Protein AF-A0A925AXL6-F1 (afdb_monomer_lite)

pLDDT: mean 81.15, std 20.55, range [37.34, 98.44]

Structure (mmCIF, N/CA/C/O backbone):
data_AF-A0A925AXL6-F1
#
_entry.id   AF-A0A925AXL6-F1
#
loop_
_atom_site.group_PDB
_atom_site.id
_atom_site.type_symbol
_atom_site.label_atom_id
_atom_site.label_alt_id
_atom_site.label_comp_id
_atom_site.label_asym_id
_atom_site.label_entity_id
_atom_site.label_seq_id
_atom_site.pdbx_PDB_ins_code
_atom_site.Cartn_x
_atom_site.Cartn_y
_atom_site.Cartn_z
_atom_site.occupancy
_atom_site.B_iso_or_equiv
_atom_site.auth_seq_id
_atom_site.auth_comp_id
_atom_site.auth_asym_id
_atom_site.auth_atom_id
_atom_site.pdbx_PDB_model_num
ATOM 1 N N . MET A 1 1 ? 60.555 18.238 -12.787 1.00 38.94 1 MET A N 1
ATOM 2 C CA . MET A 1 1 ? 59.133 18.626 -12.674 1.00 38.94 1 MET A CA 1
ATOM 3 C C . MET A 1 1 ? 58.372 17.942 -13.801 1.00 38.94 1 MET A C 1
ATOM 5 O O . MET A 1 1 ? 58.843 18.054 -14.927 1.00 38.94 1 MET A O 1
ATOM 9 N N . PRO A 1 2 ? 57.304 17.174 -13.521 1.00 43.84 2 PRO A N 1
ATOM 10 C CA . PRO A 1 2 ? 56.557 16.438 -14.537 1.00 43.84 2 PRO A CA 1
ATOM 11 C C . PRO A 1 2 ? 55.432 17.308 -15.117 1.00 43.84 2 PRO A C 1
ATOM 13 O O . PRO A 1 2 ? 54.881 18.148 -14.410 1.00 43.84 2 PRO A O 1
ATOM 16 N N . VAL A 1 3 ? 55.060 17.084 -16.376 1.00 49.00 3 VAL A N 1
ATOM 17 C CA . VAL A 1 3 ? 53.741 17.479 -16.888 1.00 49.00 3 VAL A CA 1
ATOM 18 C C . VAL A 1 3 ? 53.027 16.220 -17.355 1.00 49.00 3 VAL A C 1
ATOM 20 O O . VAL A 1 3 ? 53.601 15.378 -18.041 1.00 49.00 3 VAL A O 1
ATOM 23 N N . HIS A 1 4 ? 51.813 16.054 -16.844 1.00 40.81 4 HIS A N 1
ATOM 24 C CA . HIS A 1 4 ? 50.989 14.864 -16.959 1.00 40.81 4 HIS A CA 1
ATOM 25 C C . HIS A 1 4 ? 50.471 14.678 -18.384 1.00 40.81 4 HIS A C 1
ATOM 27 O O . HIS A 1 4 ? 49.734 15.523 -18.890 1.00 40.81 4 HIS A O 1
ATOM 33 N N . THR A 1 5 ? 50.800 13.546 -19.002 1.00 46.62 5 THR A N 1
ATOM 34 C CA . THR A 1 5 ? 50.079 13.061 -20.178 1.00 46.62 5 THR A CA 1
ATOM 35 C C . THR A 1 5 ? 48.872 12.281 -19.673 1.00 46.62 5 THR A C 1
ATOM 37 O O . THR A 1 5 ? 49.021 11.198 -19.110 1.00 46.62 5 THR A O 1
ATOM 40 N N . GLY A 1 6 ? 47.690 12.881 -19.802 1.00 38.59 6 GLY A N 1
ATOM 41 C CA . GLY A 1 6 ? 46.420 12.227 -19.520 1.00 38.59 6 GLY A CA 1
ATOM 42 C C . GLY A 1 6 ? 46.219 11.045 -20.460 1.00 38.59 6 GLY A C 1
ATOM 43 O O . GLY A 1 6 ? 46.232 11.190 -21.681 1.00 38.59 6 GLY A O 1
ATOM 44 N N . GLU A 1 7 ? 46.057 9.872 -19.869 1.00 40.75 7 GLU A N 1
ATOM 45 C CA . GLU A 1 7 ? 45.629 8.653 -20.533 1.00 40.75 7 GLU A CA 1
ATOM 46 C C . GLU A 1 7 ? 44.109 8.736 -20.744 1.00 40.75 7 GLU A C 1
ATOM 48 O O . GLU A 1 7 ? 43.320 8.255 -19.937 1.00 40.75 7 GLU A O 1
ATOM 53 N N . GLU A 1 8 ? 43.672 9.394 -21.820 1.00 38.03 8 GLU A N 1
ATOM 54 C CA . GLU A 1 8 ? 42.292 9.259 -22.298 1.00 38.03 8 GLU A CA 1
ATOM 55 C C . GLU A 1 8 ? 42.183 7.997 -23.162 1.00 38.03 8 GLU A C 1
ATOM 57 O O . GLU A 1 8 ? 42.172 8.029 -24.394 1.00 38.03 8 GLU A O 1
ATOM 62 N N . ALA A 1 9 ? 42.095 6.844 -22.497 1.00 42.47 9 ALA A N 1
ATOM 63 C CA . ALA A 1 9 ? 41.682 5.588 -23.114 1.00 42.47 9 ALA A CA 1
ATOM 64 C C . ALA A 1 9 ? 40.165 5.621 -23.385 1.00 42.47 9 ALA A C 1
ATOM 66 O O . ALA A 1 9 ? 39.362 4.991 -22.699 1.00 42.47 9 ALA A O 1
ATOM 67 N N . GLY A 1 10 ? 39.772 6.402 -24.391 1.00 48.06 10 GLY A N 1
ATOM 68 C CA . GLY A 1 10 ? 38.389 6.605 -24.814 1.00 48.06 10 GLY A CA 1
ATOM 69 C C . GLY A 1 10 ? 38.180 6.387 -26.310 1.00 48.06 10 GLY A C 1
ATOM 70 O O . GLY A 1 10 ? 37.386 7.095 -26.912 1.00 48.06 10 GLY A O 1
ATOM 71 N N . SER A 1 11 ? 38.876 5.440 -26.943 1.00 37.34 11 SER A N 1
ATOM 72 C CA . SER A 1 11 ? 38.623 5.107 -28.351 1.00 37.34 11 SER A CA 1
ATOM 73 C C . SER A 1 11 ? 38.044 3.703 -28.457 1.00 37.34 11 SER A C 1
ATOM 75 O O . SER A 1 11 ? 38.772 2.713 -28.448 1.00 37.34 11 SER A O 1
ATOM 77 N N . LYS A 1 12 ? 36.711 3.595 -28.534 1.00 50.88 12 LYS A N 1
ATOM 78 C CA . LYS A 1 12 ? 36.088 2.376 -29.064 1.00 50.88 12 LYS A CA 1
ATOM 79 C C . LYS A 1 12 ? 36.356 2.361 -30.573 1.00 50.88 12 LYS A C 1
ATOM 81 O O . LYS A 1 12 ? 35.833 3.242 -31.258 1.00 50.88 12 LYS A O 1
ATOM 86 N N . PRO A 1 13 ? 37.118 1.402 -31.125 1.00 45.59 13 PRO A N 1
ATOM 87 C CA . PRO A 1 13 ? 37.329 1.354 -32.562 1.00 45.59 13 PRO A CA 1
ATOM 88 C C . PRO A 1 13 ? 36.032 0.891 -33.237 1.00 45.59 13 PRO A C 1
ATOM 90 O O . PRO A 1 13 ? 35.646 -0.275 -33.152 1.00 45.59 13 PRO A O 1
ATOM 93 N N . GLY A 1 14 ? 35.330 1.809 -33.899 1.00 51.41 14 GLY A N 1
ATOM 94 C CA . GLY A 1 14 ? 34.289 1.446 -34.852 1.00 51.41 14 GLY A CA 1
ATOM 95 C C . GLY A 1 14 ? 34.948 0.846 -36.094 1.00 51.41 14 GLY A C 1
ATOM 96 O O . GLY A 1 14 ? 35.831 1.459 -36.690 1.00 51.41 14 GLY A O 1
ATOM 97 N N . ARG A 1 15 ? 34.552 -0.371 -36.477 1.00 49.91 15 ARG A N 1
ATOM 98 C CA . ARG A 1 15 ? 35.066 -1.026 -37.683 1.00 49.91 15 ARG A CA 1
ATOM 99 C C . ARG A 1 15 ? 34.625 -0.220 -38.908 1.00 49.91 15 ARG A C 1
ATOM 101 O O . ARG A 1 15 ? 33.433 -0.129 -39.200 1.00 49.91 15 ARG A O 1
ATOM 108 N N . ILE A 1 16 ? 35.585 0.379 -39.603 1.00 52.84 16 ILE A N 1
ATOM 109 C CA . ILE A 1 16 ? 35.362 1.042 -40.890 1.00 52.84 16 ILE A CA 1
ATOM 110 C C . ILE A 1 16 ? 35.127 -0.063 -41.924 1.00 52.84 16 ILE A C 1
ATOM 112 O O . ILE A 1 16 ? 35.960 -0.953 -42.071 1.00 52.84 16 ILE A O 1
ATOM 116 N N . VAL A 1 17 ? 33.976 -0.042 -42.597 1.00 57.28 17 VAL A N 1
ATOM 117 C CA . VAL A 1 17 ? 33.572 -1.099 -43.552 1.00 57.28 17 VAL A CA 1
ATOM 118 C C . VAL A 1 17 ? 33.764 -0.671 -45.004 1.00 57.28 17 VAL A C 1
ATOM 120 O O . VAL A 1 17 ? 33.631 -1.494 -45.902 1.00 57.28 17 VAL A O 1
ATOM 123 N N . ASP A 1 18 ? 34.056 0.610 -45.243 1.00 46.34 18 ASP A N 1
ATOM 124 C CA . ASP A 1 18 ? 34.257 1.169 -46.578 1.00 46.34 18 ASP A CA 1
ATOM 125 C C . ASP A 1 18 ? 35.129 2.434 -46.483 1.00 46.34 18 ASP A C 1
ATOM 127 O O . ASP A 1 18 ? 34.759 3.397 -45.800 1.00 46.34 18 ASP A O 1
ATOM 131 N N . VAL A 1 19 ? 36.286 2.417 -47.151 1.00 52.62 19 VAL A N 1
ATOM 132 C CA . VAL A 1 19 ? 37.189 3.567 -47.325 1.00 52.62 19 VAL A CA 1
ATOM 133 C C . VAL A 1 19 ? 37.162 3.917 -48.808 1.00 52.62 19 VAL A C 1
ATOM 135 O O . VAL A 1 19 ? 37.646 3.145 -49.632 1.00 52.62 19 VAL A O 1
ATOM 138 N N . ARG A 1 20 ? 36.581 5.068 -49.164 1.00 50.66 20 ARG A N 1
ATOM 139 C CA . ARG A 1 20 ? 36.449 5.522 -50.563 1.00 50.66 20 ARG A CA 1
ATOM 140 C C . ARG A 1 20 ? 37.463 6.605 -50.942 1.00 50.66 20 ARG A C 1
ATOM 142 O O . ARG A 1 20 ? 37.144 7.481 -51.737 1.00 50.66 20 ARG A O 1
ATOM 149 N N . VAL A 1 21 ? 38.675 6.575 -50.388 1.00 51.50 21 VAL A N 1
ATOM 150 C CA . VAL A 1 21 ? 39.673 7.626 -50.651 1.00 51.50 21 VAL A CA 1
ATOM 151 C C . VAL A 1 21 ? 41.019 7.014 -51.037 1.00 51.50 21 VAL A C 1
ATOM 153 O O . VAL A 1 21 ? 41.553 6.181 -50.309 1.00 51.50 21 VAL A O 1
ATOM 156 N N . GLN A 1 22 ? 41.546 7.416 -52.198 1.00 49.03 22 GLN A N 1
ATOM 157 C CA . GLN A 1 22 ? 42.968 7.296 -52.538 1.00 49.03 22 GLN A CA 1
ATOM 158 C C . GLN A 1 22 ? 43.686 8.566 -52.070 1.00 49.03 22 GLN A C 1
ATOM 160 O O . GLN A 1 22 ? 43.091 9.648 -52.086 1.00 49.03 22 GLN A O 1
ATOM 165 N N . ASP A 1 23 ? 44.950 8.436 -51.666 1.00 38.31 23 ASP A N 1
ATOM 166 C CA . ASP A 1 23 ? 45.776 9.573 -51.253 1.00 38.31 23 ASP A CA 1
ATOM 167 C C . ASP A 1 23 ? 45.761 10.676 -52.332 1.00 38.31 23 ASP A C 1
ATOM 169 O O . ASP A 1 23 ? 45.928 10.397 -53.519 1.00 38.31 23 ASP A O 1
ATOM 173 N N . HIS A 1 24 ? 45.541 11.927 -51.907 1.00 44.25 24 HIS A N 1
ATOM 174 C CA . HIS A 1 24 ? 45.442 13.145 -52.737 1.00 44.25 24 HIS A CA 1
ATOM 175 C C . HIS A 1 24 ? 44.171 13.356 -53.594 1.00 44.25 24 HIS A C 1
ATOM 177 O O . HIS A 1 24 ? 44.168 14.232 -54.462 1.00 44.25 24 HIS A O 1
ATOM 183 N N . ALA A 1 25 ? 43.067 12.642 -53.351 1.00 55.03 25 ALA A N 1
ATOM 184 C CA . ALA A 1 25 ? 41.803 12.913 -54.048 1.00 55.03 25 ALA A CA 1
ATOM 185 C C . ALA A 1 25 ? 41.126 14.220 -53.569 1.00 55.03 25 ALA A C 1
ATOM 187 O O . ALA A 1 25 ? 40.901 14.417 -52.375 1.00 55.03 25 ALA A O 1
ATOM 188 N N . ALA A 1 26 ? 40.766 15.110 -54.503 1.00 51.03 26 ALA A N 1
ATOM 189 C CA . ALA A 1 26 ? 39.949 16.291 -54.215 1.00 51.03 26 ALA A CA 1
ATOM 190 C C . ALA A 1 26 ? 38.504 15.862 -53.910 1.00 51.03 26 ALA A C 1
ATOM 192 O O . ALA A 1 26 ? 37.865 15.226 -54.746 1.00 51.03 26 ALA A O 1
ATOM 193 N N . VAL A 1 27 ? 38.000 16.203 -52.721 1.00 61.09 27 VAL A N 1
ATOM 194 C CA . VAL A 1 27 ? 36.652 15.835 -52.256 1.00 61.09 27 VAL A CA 1
ATOM 195 C C . VAL A 1 27 ? 35.737 17.057 -52.253 1.00 61.09 27 VAL A C 1
ATOM 197 O O . VAL A 1 27 ? 36.145 18.143 -51.833 1.00 61.09 27 VAL A O 1
ATOM 200 N N . ALA A 1 28 ? 34.508 16.898 -52.740 1.00 60.88 28 ALA A N 1
ATOM 201 C CA . ALA A 1 28 ? 33.496 17.947 -52.732 1.00 60.88 28 ALA A CA 1
ATOM 202 C C . ALA A 1 28 ? 32.702 17.943 -51.412 1.00 60.88 28 ALA A C 1
ATOM 204 O O . ALA A 1 28 ? 32.630 16.941 -50.696 1.00 60.88 28 ALA A O 1
ATOM 205 N N . VAL A 1 29 ? 32.074 19.075 -51.075 1.00 51.06 29 VAL A N 1
ATOM 206 C CA . VAL A 1 29 ? 31.183 19.168 -49.906 1.00 51.06 29 VAL A CA 1
ATOM 207 C C . VAL A 1 29 ? 30.008 18.204 -50.100 1.00 51.06 29 VAL A C 1
ATOM 209 O O . VAL A 1 29 ? 29.211 18.381 -51.017 1.00 51.06 29 VAL A O 1
ATOM 212 N N . GLY A 1 30 ? 29.901 17.198 -49.226 1.00 65.06 30 GLY A N 1
ATOM 213 C CA . GLY A 1 30 ? 28.871 16.153 -49.286 1.00 65.06 30 GLY A CA 1
ATOM 214 C C . GLY A 1 30 ? 29.390 14.757 -49.647 1.00 65.06 30 GLY A C 1
ATOM 215 O O . GLY A 1 30 ? 28.638 13.791 -49.508 1.00 65.06 30 GLY A O 1
ATOM 216 N N . ASP A 1 31 ? 30.659 14.620 -50.044 1.00 57.19 31 ASP A N 1
ATOM 217 C CA . ASP A 1 31 ? 31.239 13.310 -50.339 1.00 57.19 31 ASP A CA 1
ATOM 218 C C . ASP A 1 31 ? 31.425 12.477 -49.065 1.00 57.19 31 ASP A C 1
ATOM 220 O O . ASP A 1 31 ? 32.029 12.897 -48.075 1.00 57.19 31 ASP A O 1
ATOM 224 N N . VAL A 1 32 ? 30.895 11.252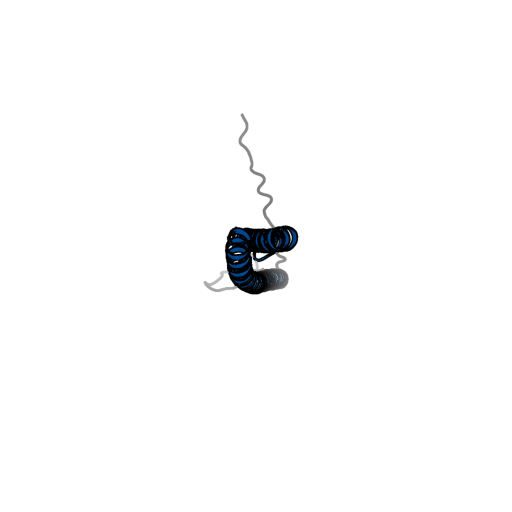 -49.087 1.00 61.84 32 VAL A N 1
ATOM 225 C CA . VAL A 1 32 ? 31.031 10.296 -47.983 1.00 61.84 32 VAL A CA 1
ATOM 226 C C . VAL A 1 32 ? 32.410 9.650 -48.056 1.00 61.84 32 VAL A C 1
ATOM 228 O O . VAL A 1 32 ? 32.637 8.716 -48.824 1.00 61.84 32 VAL A O 1
ATOM 231 N N . LEU A 1 33 ? 33.322 10.145 -47.225 1.00 62.97 33 LEU A N 1
ATOM 232 C CA . LEU A 1 33 ? 34.728 9.731 -47.214 1.00 62.97 33 LEU A CA 1
ATOM 233 C C . LEU A 1 33 ? 34.943 8.375 -46.522 1.00 62.97 33 LEU A C 1
ATOM 235 O O . LEU A 1 33 ? 35.798 7.586 -46.924 1.00 62.97 33 LEU A O 1
ATOM 239 N N . LEU A 1 34 ? 34.136 8.091 -45.495 1.00 52.00 34 LEU A N 1
ATOM 240 C CA . LEU A 1 34 ? 34.228 6.917 -44.627 1.00 52.00 34 LEU A CA 1
ATOM 241 C C . LEU A 1 34 ? 32.819 6.432 -44.266 1.00 52.00 34 LEU A C 1
ATOM 243 O O . LEU A 1 34 ? 31.954 7.238 -43.918 1.00 52.00 34 LEU A O 1
ATOM 247 N N . ARG A 1 35 ? 32.582 5.114 -44.304 1.00 56.97 35 ARG A N 1
ATOM 248 C CA . ARG A 1 35 ? 31.337 4.502 -43.808 1.00 56.97 35 ARG A CA 1
ATOM 249 C C . ARG A 1 35 ? 31.629 3.597 -42.616 1.00 56.97 35 ARG A C 1
ATOM 251 O O . ARG A 1 35 ? 32.359 2.609 -42.727 1.00 56.97 35 ARG A O 1
ATOM 258 N N . LEU A 1 36 ? 31.029 3.935 -41.480 1.00 61.41 36 LEU A N 1
ATOM 259 C CA . LEU A 1 36 ? 31.119 3.157 -40.249 1.00 61.41 36 LEU A CA 1
ATOM 260 C C . LEU A 1 36 ? 30.118 1.998 -40.269 1.00 61.41 36 LEU A C 1
ATOM 262 O O . LEU A 1 36 ? 29.026 2.159 -40.815 1.00 61.41 36 LEU A O 1
ATOM 266 N N . ASP A 1 37 ? 30.470 0.853 -39.676 1.00 64.88 37 ASP A N 1
ATOM 267 C CA . ASP A 1 37 ? 29.539 -0.271 -39.526 1.00 64.88 37 ASP A CA 1
ATOM 268 C C . ASP A 1 37 ? 28.328 0.173 -38.694 1.00 64.88 37 ASP A C 1
ATOM 270 O O . ASP A 1 37 ? 28.492 0.482 -37.511 1.00 64.88 37 ASP A O 1
ATOM 274 N N . PRO A 1 38 ? 27.110 0.238 -39.262 1.00 70.62 38 PRO A N 1
ATOM 275 C CA . PRO A 1 38 ? 25.948 0.690 -38.514 1.00 70.62 38 PRO A CA 1
ATOM 276 C C . PRO A 1 38 ? 25.427 -0.387 -37.554 1.00 70.62 38 PRO A C 1
ATOM 278 O O . PRO A 1 38 ? 24.612 -0.069 -36.688 1.00 70.62 38 PRO A O 1
ATOM 281 N N . ALA A 1 39 ? 25.846 -1.653 -37.691 1.00 72.25 39 ALA A N 1
ATOM 282 C CA . ALA A 1 39 ? 25.264 -2.756 -36.933 1.00 72.25 39 ALA A CA 1
ATOM 283 C C . ALA A 1 39 ? 25.422 -2.594 -35.405 1.00 72.25 39 ALA A C 1
ATOM 285 O O . ALA A 1 39 ? 24.403 -2.668 -34.716 1.00 72.25 39 ALA A O 1
ATOM 286 N N . PRO A 1 40 ? 26.610 -2.277 -34.844 1.00 74.69 40 PRO A N 1
ATOM 287 C CA . PRO A 1 40 ? 26.762 -2.070 -33.400 1.00 74.69 40 PRO A CA 1
ATOM 288 C C . PRO A 1 40 ? 25.902 -0.922 -32.855 1.00 74.69 40 PRO A C 1
ATOM 290 O O . PRO A 1 40 ? 25.362 -1.023 -31.755 1.00 74.69 40 PRO A O 1
ATOM 293 N N . TYR A 1 41 ? 25.729 0.148 -33.636 1.00 74.00 41 TYR A N 1
ATOM 294 C CA . TYR A 1 41 ? 24.910 1.298 -33.248 1.00 74.00 41 TYR A CA 1
ATOM 295 C C . TYR A 1 41 ? 23.415 0.974 -33.269 1.00 74.00 41 TYR A C 1
ATOM 297 O O . TYR A 1 41 ? 22.694 1.388 -32.367 1.00 74.00 41 TYR A O 1
ATOM 305 N N . ARG A 1 42 ? 22.952 0.178 -34.242 1.00 80.19 42 ARG A N 1
ATOM 306 C CA . ARG A 1 42 ? 21.563 -0.311 -34.287 1.00 80.19 42 ARG A CA 1
ATOM 307 C C . ARG A 1 42 ? 21.235 -1.213 -33.100 1.00 80.19 42 ARG A C 1
ATOM 309 O O . ARG A 1 42 ? 20.175 -1.057 -32.509 1.00 80.19 42 ARG A O 1
ATOM 316 N N . PHE A 1 43 ? 22.144 -2.114 -32.717 1.00 79.44 43 PHE A N 1
ATOM 317 C CA . PHE A 1 43 ? 21.954 -2.949 -31.526 1.00 79.44 43 PHE A CA 1
ATOM 318 C C . PHE A 1 43 ? 21.960 -2.129 -30.233 1.00 79.44 43 PHE A C 1
ATOM 320 O O . PHE A 1 43 ? 21.140 -2.378 -29.354 1.00 79.44 43 PHE A O 1
ATOM 327 N N . ALA A 1 44 ? 22.853 -1.141 -30.117 1.00 80.19 44 ALA A N 1
ATOM 328 C CA . ALA A 1 44 ? 22.881 -0.244 -28.965 1.00 80.19 44 ALA A CA 1
ATOM 329 C C . ALA A 1 44 ? 21.588 0.582 -28.848 1.00 80.19 44 ALA A C 1
ATOM 331 O O . ALA A 1 44 ? 21.056 0.710 -27.748 1.00 80.19 44 ALA A O 1
ATOM 332 N N . LEU A 1 45 ? 21.060 1.081 -29.972 1.00 88.88 45 LEU A N 1
ATOM 333 C CA . LEU A 1 45 ? 19.785 1.795 -30.018 1.00 88.88 45 LEU A CA 1
ATOM 334 C C . LEU A 1 45 ? 18.618 0.890 -29.609 1.00 88.88 45 LEU A C 1
ATOM 336 O O . LEU A 1 45 ? 17.905 1.226 -28.672 1.00 88.88 45 LEU A O 1
ATOM 340 N N . ALA A 1 46 ? 18.480 -0.283 -30.234 1.00 89.44 46 ALA A N 1
ATOM 341 C CA . ALA A 1 46 ? 17.413 -1.231 -29.910 1.00 89.44 46 ALA A CA 1
ATOM 342 C C . ALA A 1 46 ? 17.453 -1.667 -28.433 1.00 89.44 46 ALA A C 1
ATOM 344 O O . ALA A 1 46 ? 16.415 -1.845 -27.799 1.00 89.44 46 ALA A O 1
ATOM 345 N N . LYS A 1 47 ? 18.656 -1.807 -27.858 1.00 89.06 47 LYS A N 1
ATOM 346 C CA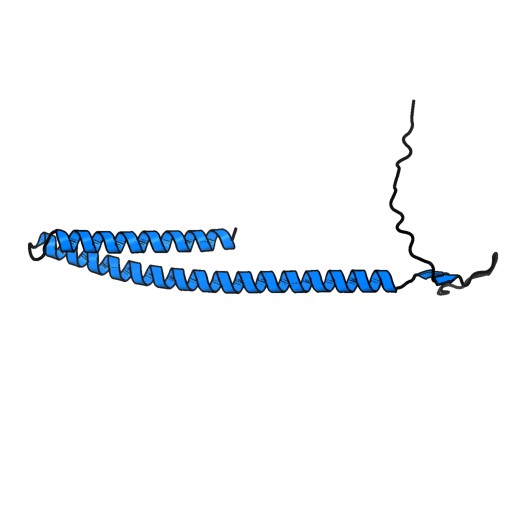 . LYS A 1 47 ? 18.827 -2.083 -26.429 1.00 89.06 47 LYS A CA 1
ATOM 347 C C . LYS A 1 47 ? 18.328 -0.921 -25.562 1.00 89.06 47 LYS A C 1
ATOM 349 O O . LYS A 1 47 ? 17.592 -1.164 -24.613 1.00 89.06 47 LYS A O 1
ATOM 354 N N . ALA A 1 48 ? 18.709 0.315 -25.881 1.00 88.50 48 ALA A N 1
ATOM 355 C CA . ALA A 1 48 ? 18.266 1.494 -25.136 1.00 88.50 48 ALA A CA 1
ATOM 356 C C . ALA A 1 48 ? 16.742 1.704 -25.237 1.00 88.50 48 ALA A C 1
ATOM 358 O O . ALA A 1 48 ? 16.098 2.042 -24.247 1.00 88.50 48 ALA A O 1
ATOM 359 N N . GLU A 1 49 ? 16.150 1.451 -26.406 1.00 93.00 49 GLU A N 1
ATOM 360 C CA . GLU A 1 49 ? 14.694 1.471 -26.605 1.00 93.00 49 GLU A CA 1
ATOM 361 C C . GLU A 1 49 ? 13.996 0.428 -25.718 1.00 93.00 49 GLU A C 1
ATOM 363 O O . GLU A 1 49 ? 13.050 0.759 -25.005 1.00 93.00 49 GLU A O 1
ATOM 368 N N . ALA A 1 50 ? 14.520 -0.801 -25.666 1.00 94.19 50 ALA A N 1
ATOM 369 C CA . ALA A 1 50 ? 13.993 -1.848 -24.792 1.00 94.19 50 ALA A CA 1
ATOM 370 C C . ALA A 1 50 ? 14.114 -1.499 -23.295 1.00 94.19 50 ALA A C 1
ATOM 372 O O . ALA A 1 50 ? 13.214 -1.805 -22.511 1.00 94.19 50 ALA A O 1
ATOM 373 N N . GLU A 1 51 ? 15.201 -0.842 -22.878 1.00 94.38 51 GLU A N 1
ATOM 374 C CA . GLU A 1 51 ? 15.369 -0.358 -21.501 1.00 94.38 51 GLU A CA 1
ATOM 375 C C . GLU A 1 51 ? 14.328 0.718 -21.147 1.00 94.38 51 GLU A C 1
ATOM 377 O O . GLU A 1 51 ? 13.758 0.681 -20.054 1.00 94.38 51 GLU A O 1
ATOM 382 N N . ILE A 1 52 ? 14.013 1.626 -22.079 1.00 96.31 52 ILE A N 1
ATOM 383 C CA . ILE A 1 52 ? 12.951 2.631 -21.905 1.00 96.31 52 ILE A CA 1
ATOM 384 C C . ILE A 1 52 ? 11.580 1.963 -21.771 1.00 96.31 52 ILE A C 1
ATOM 386 O O . ILE A 1 52 ? 10.814 2.317 -20.873 1.00 96.31 52 ILE A O 1
ATOM 390 N N . ASP A 1 53 ? 11.256 1.003 -22.634 1.00 95.56 53 ASP A N 1
ATOM 391 C CA . ASP A 1 53 ? 9.963 0.313 -22.587 1.00 95.56 53 ASP A CA 1
ATOM 392 C C . ASP A 1 53 ? 9.805 -0.533 -21.314 1.00 95.56 53 ASP A C 1
ATOM 394 O O . ASP A 1 53 ? 8.725 -0.568 -20.711 1.00 95.56 53 ASP A O 1
ATOM 398 N N . SER A 1 54 ? 10.896 -1.139 -20.841 1.00 96.38 54 SER A N 1
ATOM 399 C CA . SER A 1 54 ? 10.949 -1.812 -19.540 1.00 96.38 54 SER A CA 1
ATOM 400 C C . SER A 1 54 ? 10.689 -0.833 -18.390 1.00 96.38 54 SER A C 1
ATOM 402 O O . SER A 1 54 ? 9.816 -1.073 -17.552 1.00 96.38 54 SER A O 1
ATOM 404 N N . ALA A 1 55 ? 11.367 0.320 -18.385 1.00 95.00 55 ALA A N 1
ATOM 405 C CA . ALA A 1 55 ? 11.170 1.352 -17.370 1.00 95.00 55 ALA A CA 1
ATOM 406 C C . ALA A 1 55 ? 9.730 1.894 -17.365 1.00 95.00 55 ALA A C 1
ATOM 408 O O . ALA A 1 55 ? 9.127 2.048 -16.302 1.00 95.00 55 ALA A O 1
ATOM 409 N N . ARG A 1 56 ? 9.138 2.125 -18.545 1.00 96.19 56 ARG A N 1
ATOM 410 C CA . ARG A 1 56 ? 7.726 2.523 -18.679 1.00 96.19 56 ARG A CA 1
ATOM 411 C C . ARG A 1 56 ? 6.789 1.480 -18.082 1.00 96.19 56 ARG A C 1
ATOM 413 O O . ARG A 1 56 ? 5.895 1.832 -17.318 1.00 96.19 56 ARG A O 1
ATOM 420 N N . SER A 1 57 ? 7.019 0.207 -18.391 1.00 97.19 57 SER A N 1
ATOM 421 C CA . SER A 1 57 ? 6.212 -0.898 -17.869 1.00 97.19 57 SER A CA 1
ATOM 422 C C . SER A 1 57 ? 6.294 -0.990 -16.343 1.00 97.19 57 SER A C 1
ATOM 424 O O . SER A 1 57 ? 5.267 -1.145 -15.685 1.00 97.19 57 SER A O 1
ATOM 426 N N . ALA A 1 58 ? 7.488 -0.819 -15.769 1.00 95.56 58 ALA A N 1
ATOM 427 C CA . ALA A 1 58 ? 7.681 -0.797 -14.320 1.00 95.56 58 ALA A CA 1
ATOM 428 C C . ALA A 1 58 ? 6.921 0.363 -13.652 1.00 95.56 58 ALA A C 1
ATOM 430 O O . ALA A 1 58 ? 6.260 0.168 -12.632 1.00 95.56 58 ALA A O 1
ATOM 431 N N . VAL A 1 59 ? 6.947 1.560 -14.248 1.00 96.12 59 VAL A N 1
ATOM 432 C CA . VAL A 1 59 ? 6.181 2.714 -13.748 1.00 96.12 59 VAL A CA 1
ATOM 433 C C . VAL A 1 59 ? 4.675 2.448 -13.789 1.00 96.12 59 VAL A C 1
ATOM 435 O O . VAL A 1 59 ? 3.973 2.756 -12.826 1.00 96.12 59 VAL A O 1
ATOM 438 N N . GLU A 1 60 ? 4.156 1.860 -14.868 1.00 96.88 60 GLU A N 1
ATOM 439 C CA . GLU A 1 60 ? 2.730 1.525 -14.948 1.00 96.88 60 GLU A CA 1
ATOM 440 C C . GLU A 1 60 ? 2.323 0.469 -13.912 1.00 96.88 60 GLU A C 1
ATOM 442 O O . GLU A 1 60 ? 1.278 0.611 -13.273 1.00 96.88 60 GLU A O 1
ATOM 447 N N . GLN A 1 61 ? 3.169 -0.532 -13.658 1.00 96.31 61 GLN A N 1
ATOM 448 C CA . GLN A 1 61 ? 2.949 -1.507 -12.586 1.00 96.31 61 GLN A CA 1
ATOM 449 C C . GLN A 1 61 ? 2.911 -0.844 -11.203 1.00 96.31 61 GLN A C 1
ATOM 451 O O . GLN A 1 61 ? 2.000 -1.119 -10.421 1.00 96.31 61 GLN A O 1
ATOM 456 N N . LEU A 1 62 ? 3.833 0.082 -10.914 1.00 95.00 62 LEU A N 1
ATOM 457 C CA . LEU A 1 62 ? 3.826 0.848 -9.662 1.00 95.00 62 LEU A CA 1
ATOM 458 C C . LEU A 1 62 ? 2.539 1.669 -9.505 1.00 95.00 62 LEU A C 1
ATOM 460 O O . LEU A 1 62 ? 1.939 1.675 -8.432 1.00 95.00 62 LEU A O 1
ATOM 464 N N . LYS A 1 63 ? 2.056 2.309 -10.577 1.00 96.44 63 LYS A N 1
ATOM 465 C CA . LYS A 1 63 ? 0.783 3.052 -10.560 1.00 96.44 63 LYS A CA 1
ATOM 466 C C . LYS A 1 63 ? -0.430 2.154 -10.331 1.00 96.44 63 LYS A C 1
ATOM 468 O O . LYS A 1 63 ? -1.410 2.603 -9.735 1.00 96.44 63 LYS A O 1
ATOM 473 N N . VAL A 1 64 ? -0.430 0.931 -10.862 1.00 97.31 64 VAL A N 1
ATOM 474 C CA . VAL A 1 64 ? -1.489 -0.056 -10.590 1.00 97.31 64 VAL A CA 1
ATOM 475 C C . VAL A 1 64 ? -1.447 -0.452 -9.117 1.00 97.31 64 VAL A C 1
ATOM 477 O O . VAL A 1 64 ? -2.447 -0.278 -8.428 1.00 97.31 64 VAL A O 1
ATOM 480 N N . SER A 1 65 ? -0.275 -0.846 -8.617 1.00 95.50 65 SER A N 1
ATOM 481 C CA . SER A 1 65 ? -0.082 -1.226 -7.215 1.00 95.50 65 SER A CA 1
ATOM 482 C C . SER A 1 65 ? -0.494 -0.110 -6.247 1.00 95.50 65 SER A C 1
ATOM 484 O O . SER A 1 65 ? -1.215 -0.351 -5.283 1.00 95.50 65 SER A O 1
ATOM 486 N N . LEU A 1 66 ? -0.133 1.145 -6.535 1.00 96.94 66 LEU A N 1
ATOM 487 C CA . LEU A 1 66 ? -0.545 2.291 -5.724 1.00 96.94 66 LEU A CA 1
ATOM 488 C C . LEU A 1 66 ? -2.070 2.471 -5.700 1.00 96.94 66 LEU A C 1
ATOM 490 O O . LEU A 1 66 ? -2.640 2.777 -4.653 1.00 96.94 66 LEU A O 1
ATOM 494 N N . ARG A 1 67 ? -2.747 2.282 -6.840 1.00 97.75 67 ARG A N 1
ATOM 495 C CA . ARG A 1 67 ? -4.215 2.351 -6.910 1.00 97.75 67 ARG A CA 1
ATOM 496 C C . ARG A 1 67 ? -4.873 1.243 -6.090 1.00 97.75 67 ARG A C 1
ATOM 498 O O . ARG A 1 67 ? -5.849 1.526 -5.403 1.00 97.75 67 ARG A O 1
ATOM 505 N N . GLU A 1 68 ? -4.329 0.031 -6.130 1.00 97.69 68 GLU A N 1
ATOM 506 C CA . GLU A 1 68 ? -4.807 -1.101 -5.327 1.00 97.69 68 GLU A CA 1
ATOM 507 C C . GLU A 1 68 ? -4.659 -0.820 -3.828 1.00 97.69 68 GLU A C 1
ATOM 509 O O . GLU A 1 68 ? -5.641 -0.892 -3.094 1.00 97.69 68 GLU A O 1
ATOM 514 N N . ILE A 1 69 ? -3.474 -0.391 -3.377 1.00 97.50 69 ILE A N 1
ATOM 515 C CA . ILE A 1 69 ? -3.231 -0.100 -1.954 1.00 97.50 69 ILE A CA 1
ATOM 516 C C . ILE A 1 69 ? -4.122 1.053 -1.469 1.00 97.50 69 ILE A C 1
ATOM 518 O O . ILE A 1 69 ? -4.638 1.010 -0.353 1.00 97.50 69 ILE A O 1
ATOM 522 N N . ARG A 1 70 ? -4.348 2.083 -2.295 1.00 98.19 70 ARG A N 1
ATOM 523 C CA . ARG A 1 70 ? -5.279 3.171 -1.955 1.00 98.19 70 ARG A CA 1
ATOM 524 C C . ARG A 1 70 ? -6.717 2.671 -1.810 1.00 98.19 70 ARG A C 1
ATOM 526 O O . ARG A 1 70 ? -7.397 3.089 -0.880 1.00 98.19 70 ARG A O 1
ATOM 533 N N . ALA A 1 71 ? -7.166 1.768 -2.680 1.00 98.44 71 ALA A N 1
ATOM 534 C CA . ALA A 1 71 ? -8.488 1.159 -2.556 1.00 98.44 71 ALA A CA 1
ATOM 535 C C . ALA A 1 71 ? -8.608 0.313 -1.274 1.00 98.44 71 ALA A C 1
ATOM 537 O O . ALA A 1 71 ? -9.599 0.442 -0.555 1.00 98.44 71 ALA A O 1
ATOM 538 N N . GLU A 1 72 ? -7.581 -0.480 -0.943 1.00 98.00 72 GLU A N 1
ATOM 539 C CA . GLU A 1 72 ? -7.501 -1.214 0.330 1.00 98.00 72 GLU A CA 1
ATOM 540 C C . GLU A 1 72 ? -7.573 -0.258 1.534 1.00 98.00 72 GLU A C 1
ATOM 542 O O . GLU A 1 72 ? -8.288 -0.528 2.501 1.00 98.00 72 GLU A O 1
ATOM 547 N N . ALA A 1 73 ? -6.868 0.879 1.483 1.00 98.38 73 ALA A N 1
ATOM 548 C CA . ALA A 1 73 ? -6.883 1.884 2.546 1.00 98.38 73 ALA A CA 1
ATOM 549 C C . ALA A 1 73 ? -8.279 2.491 2.737 1.00 98.38 73 ALA A C 1
ATOM 551 O O . ALA A 1 73 ? -8.761 2.564 3.864 1.00 98.38 73 ALA A O 1
ATOM 552 N N . THR A 1 74 ? -8.970 2.842 1.648 1.00 98.38 74 THR A N 1
ATOM 553 C CA . THR A 1 74 ? -10.356 3.328 1.710 1.00 98.38 74 THR A CA 1
ATOM 554 C C . THR A 1 74 ? -11.309 2.276 2.291 1.00 98.38 74 THR A C 1
ATOM 556 O O . THR A 1 74 ? -12.203 2.609 3.070 1.00 98.38 74 THR A O 1
ATOM 559 N N . GLU A 1 75 ? -11.136 0.992 1.965 1.00 98.38 75 GLU A N 1
ATOM 560 C CA . GLU A 1 75 ? -11.920 -0.077 2.596 1.00 98.38 75 GLU A CA 1
ATOM 561 C C . GLU A 1 75 ? -11.652 -0.156 4.110 1.00 98.38 75 GLU A C 1
ATOM 563 O O . GLU A 1 75 ? -12.591 -0.248 4.908 1.00 98.38 75 GLU A O 1
ATOM 568 N N . ALA A 1 76 ? -10.382 -0.082 4.517 1.00 98.19 76 ALA A N 1
ATOM 569 C CA . ALA A 1 76 ? -9.986 -0.096 5.922 1.00 98.19 76 ALA A CA 1
ATOM 570 C C . ALA A 1 76 ? -10.521 1.121 6.695 1.00 98.19 76 ALA A C 1
ATOM 572 O O . ALA A 1 76 ? -10.990 0.956 7.820 1.00 98.19 76 ALA A O 1
ATOM 573 N N . GLU A 1 77 ? -10.537 2.311 6.089 1.00 98.25 77 GLU A N 1
ATOM 574 C CA . GLU A 1 77 ? -11.155 3.522 6.651 1.00 98.25 77 GLU A CA 1
ATOM 575 C C . GLU A 1 77 ? -12.650 3.330 6.910 1.00 98.25 77 GLU A C 1
ATOM 577 O O . GLU A 1 77 ? -13.137 3.608 8.007 1.00 98.25 77 GLU A O 1
ATOM 582 N N . ASN A 1 78 ? -13.383 2.786 5.936 1.00 98.44 78 ASN A N 1
ATOM 583 C CA . ASN A 1 78 ? -14.811 2.507 6.093 1.00 98.44 78 ASN A CA 1
ATOM 584 C C . ASN A 1 78 ? -15.070 1.488 7.211 1.00 98.44 78 ASN A C 1
ATOM 586 O O . ASN A 1 78 ? -15.991 1.646 8.019 1.00 98.44 78 ASN A O 1
ATOM 590 N N . ARG A 1 79 ? -14.234 0.446 7.286 1.00 97.75 79 ARG A N 1
ATOM 591 C CA . ARG A 1 79 ? -14.297 -0.570 8.341 1.00 97.75 79 ARG A CA 1
ATOM 592 C C . ARG A 1 79 ? -14.009 0.029 9.715 1.00 97.75 79 ARG A C 1
ATOM 594 O O . ARG A 1 79 ? -14.732 -0.278 10.661 1.00 97.75 79 ARG A O 1
ATOM 601 N N . LEU A 1 80 ? -13.008 0.902 9.818 1.00 98.31 80 LEU A N 1
ATOM 602 C CA . LEU A 1 80 ? -12.701 1.641 11.037 1.00 98.31 80 LEU A CA 1
ATOM 603 C C . LEU A 1 80 ? -13.892 2.500 11.471 1.00 98.31 80 LEU A C 1
ATOM 605 O O . LEU A 1 80 ? -14.324 2.390 12.615 1.00 98.31 80 LEU A O 1
ATOM 609 N N . GLY A 1 81 ? -14.484 3.275 10.559 1.00 97.94 81 GLY A N 1
ATOM 610 C CA . GLY A 1 81 ? -15.666 4.087 10.860 1.00 97.94 81 GLY A CA 1
ATOM 611 C C . GLY A 1 81 ? -16.839 3.253 11.391 1.00 97.94 81 GLY A C 1
ATOM 612 O O . GLY A 1 81 ? -17.482 3.624 12.375 1.00 97.94 81 GLY A O 1
ATOM 613 N N . PHE A 1 82 ? -17.085 2.077 10.805 1.00 97.62 82 PHE A N 1
ATOM 614 C CA . PHE A 1 82 ? -18.090 1.144 11.316 1.00 97.62 82 PHE A CA 1
ATOM 615 C C . PHE A 1 82 ? -17.758 0.650 12.734 1.00 97.62 82 PHE A C 1
ATOM 617 O O . PHE A 1 82 ? -18.623 0.694 13.613 1.00 97.62 82 PHE A O 1
ATOM 624 N N . MET A 1 83 ? -16.518 0.213 12.981 1.00 97.38 83 MET A N 1
ATOM 625 C CA . MET A 1 83 ? -16.100 -0.294 14.294 1.00 97.38 83 MET A CA 1
ATOM 626 C C . MET A 1 83 ? -16.129 0.792 15.372 1.00 97.38 83 MET A C 1
ATOM 628 O O . MET A 1 83 ? -16.592 0.526 16.478 1.00 97.38 83 MET A O 1
ATOM 632 N N . GLN A 1 84 ? -15.762 2.030 15.038 1.00 97.44 84 GLN A N 1
ATOM 633 C CA . GLN A 1 84 ? -15.874 3.189 15.928 1.00 97.44 84 GLN A CA 1
ATOM 634 C C . GLN A 1 84 ? -17.318 3.434 16.375 1.00 97.44 84 GLN A C 1
ATOM 636 O O . GLN A 1 84 ? -17.584 3.651 17.559 1.00 97.44 84 GLN A O 1
ATOM 641 N N . VAL A 1 85 ? -18.278 3.370 15.446 1.00 97.50 85 VAL A N 1
ATOM 642 C CA . VAL A 1 85 ? -19.704 3.527 15.772 1.00 97.50 85 VAL A CA 1
ATOM 643 C C . VAL A 1 85 ? -20.188 2.393 16.680 1.00 97.50 85 VAL A C 1
ATOM 645 O O . VAL A 1 85 ? -20.912 2.656 17.645 1.00 97.50 85 VAL A O 1
ATOM 648 N N . GLN A 1 86 ? -19.783 1.147 16.412 1.00 95.06 86 GLN A N 1
ATOM 649 C CA . GLN A 1 86 ? -20.136 -0.002 17.254 1.00 95.06 86 GLN A CA 1
ATOM 650 C C . GLN A 1 86 ? -19.541 0.121 18.659 1.00 95.06 86 GLN A C 1
ATOM 652 O O . GLN A 1 86 ? -20.271 0.002 19.643 1.00 95.06 86 GLN A O 1
ATOM 657 N N . ALA A 1 87 ? -18.249 0.427 18.769 1.00 95.50 87 ALA A N 1
ATOM 658 C CA . ALA A 1 87 ? -17.568 0.592 20.046 1.00 95.50 87 ALA A CA 1
ATOM 659 C C . ALA A 1 87 ? -18.153 1.758 20.855 1.00 95.50 87 ALA A C 1
ATOM 661 O O . ALA A 1 87 ? -18.402 1.619 22.053 1.00 95.50 87 ALA A O 1
ATOM 662 N N . LYS A 1 88 ? -18.485 2.880 20.202 1.00 95.25 88 LYS A N 1
ATOM 663 C CA . LYS A 1 88 ? -19.189 3.997 20.844 1.00 95.25 88 LYS A CA 1
ATOM 664 C C . LYS A 1 88 ? -20.541 3.563 21.413 1.00 95.25 88 LYS A C 1
ATOM 666 O O . LYS A 1 88 ? -20.804 3.796 22.592 1.00 95.25 88 LYS A O 1
ATOM 671 N N . ARG A 1 89 ? -21.378 2.893 20.613 1.00 94.56 89 ARG A N 1
ATOM 672 C CA . ARG A 1 89 ? -22.681 2.373 21.064 1.00 94.56 89 ARG A CA 1
ATOM 673 C C . ARG A 1 89 ? -22.516 1.421 22.249 1.00 94.56 89 ARG A C 1
ATOM 675 O O . ARG A 1 89 ? -23.283 1.470 23.206 1.00 94.56 89 ARG A O 1
ATOM 682 N N . GLN A 1 90 ? -21.495 0.578 22.197 1.00 93.44 90 GLN A N 1
ATOM 683 C CA . GLN A 1 90 ? -21.204 -0.395 23.234 1.00 93.44 90 GLN A CA 1
ATOM 684 C C . GLN A 1 90 ? -20.778 0.264 24.557 1.00 93.44 90 GLN A C 1
ATOM 686 O O . GLN A 1 90 ? -21.242 -0.144 25.624 1.00 93.44 90 GLN A O 1
ATOM 691 N N . ARG A 1 91 ? -19.973 1.334 24.503 1.00 92.56 91 ARG A N 1
ATOM 692 C CA . ARG A 1 91 ? -19.635 2.167 25.674 1.00 92.56 91 ARG A CA 1
ATOM 693 C C . ARG A 1 91 ? -20.876 2.812 26.284 1.00 92.56 91 ARG A C 1
ATOM 695 O O . ARG A 1 91 ? -21.051 2.764 27.500 1.00 92.56 91 ARG A O 1
ATOM 702 N N . GLU A 1 92 ? -21.754 3.368 25.450 1.00 92.62 92 GLU A N 1
ATOM 703 C CA . GLU A 1 92 ? -23.010 3.986 25.895 1.00 92.62 92 GLU A CA 1
ATOM 704 C C . GLU A 1 92 ? -23.928 2.971 26.598 1.00 92.62 92 GLU A C 1
ATOM 706 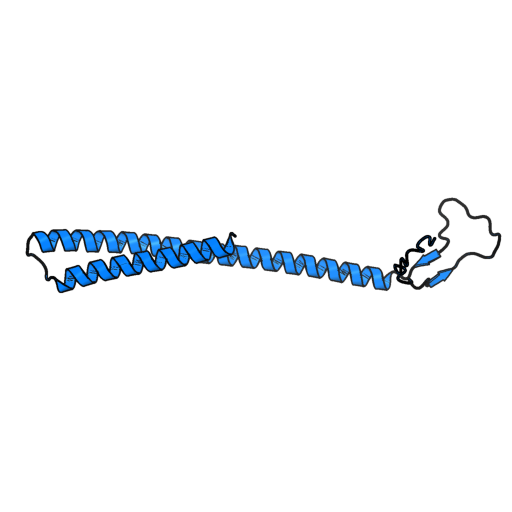O O . GLU A 1 92 ? -24.497 3.272 27.648 1.00 92.62 92 GLU A O 1
ATOM 711 N N . LEU A 1 93 ? -24.040 1.748 26.069 1.00 92.62 93 LEU A N 1
ATOM 712 C CA . LEU A 1 93 ? -24.814 0.669 26.693 1.00 92.62 93 LEU A CA 1
ATOM 713 C C . LEU A 1 93 ? -24.186 0.184 28.006 1.00 92.62 93 LEU A C 1
ATOM 715 O O . LEU A 1 93 ? -24.913 -0.083 28.964 1.00 92.62 93 LEU A O 1
ATOM 719 N N . SER A 1 94 ? -22.854 0.111 28.080 1.00 90.81 94 SER A N 1
ATOM 720 C CA . SER A 1 94 ? -22.139 -0.280 29.302 1.00 90.81 94 SER A CA 1
ATOM 721 C C . SER A 1 94 ? -22.332 0.736 30.422 1.00 90.81 94 SER A C 1
ATOM 723 O O . SER A 1 94 ? -22.588 0.341 31.557 1.00 90.81 94 SER A O 1
ATOM 725 N N . GLY A 1 95 ? -22.297 2.036 30.110 1.00 86.38 95 GLY A N 1
ATOM 726 C CA . GLY A 1 95 ? -22.596 3.098 31.079 1.00 86.38 95 GLY A CA 1
ATOM 727 C C . GLY A 1 95 ? -24.028 3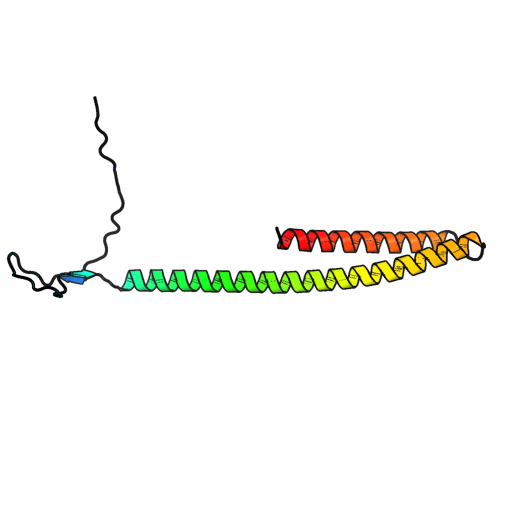.040 31.625 1.00 86.38 95 GLY A C 1
ATOM 728 O O . GLY A 1 95 ? -24.300 3.547 32.710 1.00 86.38 95 GLY A O 1
ATOM 729 N N . ARG A 1 96 ? -24.941 2.380 30.901 1.00 90.19 96 ARG A N 1
ATOM 730 C CA . ARG A 1 96 ? -26.338 2.144 31.301 1.00 90.19 96 ARG A CA 1
ATOM 731 C C . ARG A 1 96 ? -26.571 0.760 31.923 1.00 90.19 96 ARG A C 1
ATOM 733 O O . ARG A 1 96 ? -27.720 0.417 32.184 1.00 90.19 96 ARG A O 1
ATOM 740 N N . GLY A 1 97 ? -25.520 -0.040 32.130 1.00 86.44 97 GLY A N 1
ATOM 741 C CA . GLY A 1 97 ? -25.612 -1.401 32.675 1.00 86.44 97 GLY A CA 1
ATOM 742 C C . GLY A 1 97 ? -26.265 -2.427 31.739 1.00 86.44 97 GLY A C 1
ATOM 743 O O . GLY A 1 97 ? -26.634 -3.509 32.180 1.00 86.44 97 GLY A O 1
ATOM 744 N N . ALA A 1 98 ? -26.427 -2.102 30.453 1.00 82.00 98 ALA A N 1
ATOM 745 C CA . ALA A 1 98 ? -27.177 -2.909 29.487 1.00 82.00 98 ALA A CA 1
ATOM 746 C C . ALA A 1 98 ? -26.315 -3.930 28.717 1.00 82.00 98 ALA A C 1
ATOM 748 O O . ALA A 1 98 ? -26.817 -4.599 27.816 1.00 82.00 98 ALA A O 1
ATOM 749 N N . THR A 1 99 ? -25.020 -4.052 29.026 1.00 84.69 99 THR A N 1
ATOM 750 C CA . THR A 1 99 ? -24.113 -4.993 28.351 1.00 84.69 99 THR A CA 1
ATOM 751 C C . THR A 1 99 ? -22.982 -5.490 29.256 1.00 84.69 99 THR A C 1
ATOM 753 O O . THR A 1 99 ? -22.653 -4.856 30.255 1.00 84.69 99 THR A O 1
ATOM 756 N N . SER A 1 100 ? -22.364 -6.618 28.882 1.00 90.25 100 SER A N 1
ATOM 757 C CA . SER A 1 100 ? -21.176 -7.169 29.538 1.00 90.25 100 SER A CA 1
ATOM 758 C C . SER A 1 100 ? -19.899 -6.379 29.219 1.00 90.25 100 SER A C 1
ATOM 760 O O . SER A 1 100 ? -19.752 -5.824 28.125 1.00 90.25 100 SER A O 1
ATOM 762 N N . VAL A 1 101 ? -18.954 -6.406 30.167 1.00 88.56 101 VAL A N 1
ATOM 763 C CA . VAL A 1 101 ? -17.587 -5.875 30.010 1.00 88.56 101 VAL A CA 1
ATOM 764 C C . VAL A 1 101 ? -16.864 -6.567 28.851 1.00 88.56 101 VAL A C 1
ATOM 766 O O . VAL A 1 101 ? -16.280 -5.896 28.012 1.00 88.56 101 VAL A O 1
ATOM 769 N N . ALA A 1 102 ? -17.017 -7.889 28.716 1.00 92.06 102 ALA A N 1
ATOM 770 C CA . ALA A 1 102 ? -16.410 -8.657 27.627 1.00 92.06 102 ALA A CA 1
ATOM 771 C C . ALA A 1 102 ? -16.825 -8.158 26.229 1.00 92.06 102 ALA A C 1
ATOM 773 O O . ALA A 1 102 ? -15.990 -8.061 25.334 1.00 92.06 102 ALA A O 1
ATOM 774 N N . ASN A 1 103 ? -18.098 -7.790 26.037 1.00 91.19 103 ASN A N 1
ATOM 775 C CA . ASN A 1 103 ? -18.560 -7.245 24.756 1.00 91.19 103 ASN A CA 1
ATOM 776 C C . ASN A 1 103 ? -17.980 -5.849 24.483 1.00 91.19 103 ASN A C 1
ATOM 778 O O . ASN A 1 103 ? -17.733 -5.500 23.330 1.00 91.19 103 ASN A O 1
ATOM 782 N N . LEU A 1 104 ? -17.785 -5.040 25.530 1.00 92.88 104 LEU A N 1
ATOM 783 C CA . LEU A 1 104 ? -17.147 -3.731 25.411 1.00 92.88 104 LEU A CA 1
ATOM 784 C C . LEU A 1 104 ? -15.669 -3.856 25.040 1.00 92.88 104 LEU A C 1
ATOM 786 O O . LEU A 1 104 ? -15.226 -3.194 24.103 1.00 92.88 104 LEU A O 1
ATOM 790 N N . ASP A 1 105 ? -14.940 -4.731 25.725 1.00 94.25 105 ASP A N 1
ATOM 791 C CA . ASP A 1 105 ? -13.531 -4.982 25.438 1.00 94.25 105 ASP A CA 1
ATOM 792 C C . ASP A 1 105 ? -13.356 -5.504 24.012 1.00 94.25 105 ASP A C 1
ATOM 794 O O . ASP A 1 105 ? -12.547 -4.960 23.266 1.00 94.25 105 ASP A O 1
ATOM 798 N N . GLN A 1 106 ? -14.197 -6.449 23.575 1.00 95.50 106 GLN A N 1
ATOM 799 C CA . GLN A 1 106 ? -14.176 -6.943 22.197 1.00 95.50 106 GLN A CA 1
ATOM 800 C C . GLN A 1 106 ? -14.412 -5.826 21.172 1.00 95.50 106 GLN A C 1
ATOM 802 O O . GLN A 1 106 ? -13.724 -5.766 20.154 1.00 95.50 106 GLN A O 1
ATOM 807 N N . ALA A 1 107 ? -15.375 -4.932 21.417 1.00 95.31 107 ALA A N 1
ATOM 808 C CA . ALA A 1 107 ? -15.654 -3.827 20.505 1.00 95.31 107 ALA A CA 1
ATOM 809 C C . ALA A 1 107 ? -14.480 -2.836 20.428 1.00 95.31 107 ALA A C 1
ATOM 811 O O . ALA A 1 107 ? -14.126 -2.397 19.335 1.00 95.31 107 ALA A O 1
ATOM 812 N N . ASN A 1 108 ? -13.844 -2.531 21.564 1.00 95.38 108 ASN A N 1
ATOM 813 C CA . ASN A 1 108 ? -12.651 -1.686 21.606 1.00 95.38 108 ASN A CA 1
ATOM 814 C C . ASN A 1 108 ? -11.453 -2.357 20.910 1.00 95.38 108 ASN A C 1
ATOM 816 O O . ASN A 1 108 ? -10.740 -1.696 20.159 1.00 95.38 108 ASN A O 1
ATOM 820 N N . SER A 1 109 ? -11.244 -3.663 21.104 1.00 97.25 109 SER A N 1
ATOM 821 C CA . SER A 1 109 ? -10.188 -4.414 20.414 1.00 97.25 109 SER A CA 1
ATOM 822 C C . SER A 1 109 ? -10.392 -4.429 18.899 1.00 97.25 109 SER A C 1
ATOM 824 O O . SER A 1 109 ? -9.438 -4.210 18.158 1.00 97.25 109 SER A O 1
ATOM 826 N N . ASN A 1 110 ? -11.629 -4.618 18.43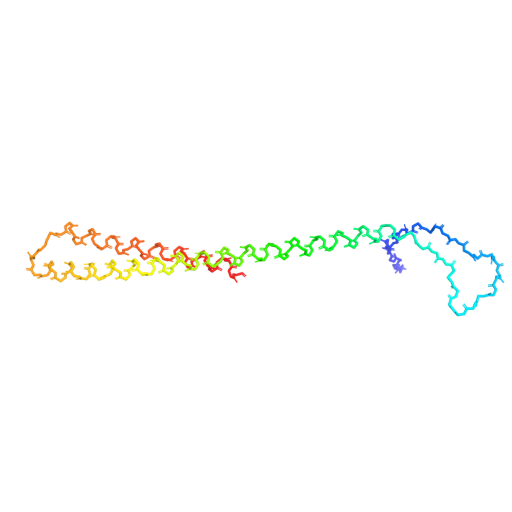0 1.00 96.94 110 ASN A N 1
ATOM 827 C CA . ASN A 1 110 ? -11.946 -4.587 17.001 1.00 96.94 110 ASN A CA 1
ATOM 828 C C . ASN A 1 110 ? -11.726 -3.191 16.387 1.00 96.94 110 ASN A C 1
ATOM 830 O O . ASN A 1 110 ? -11.293 -3.084 15.240 1.00 96.94 110 ASN A O 1
ATOM 834 N N . GLU A 1 111 ? -12.029 -2.120 17.131 1.00 97.38 111 GLU A N 1
ATOM 835 C CA . GLU A 1 111 ? -11.714 -0.747 16.718 1.00 97.38 111 GLU A CA 1
ATOM 836 C C . GLU A 1 111 ? -10.200 -0.552 16.591 1.00 97.38 111 GLU A C 1
ATOM 838 O O . GLU A 1 111 ? -9.739 -0.073 15.556 1.00 97.38 111 GLU A O 1
ATOM 843 N N . GLN A 1 112 ? -9.426 -0.980 17.593 1.00 97.88 112 GLN A N 1
ATOM 844 C CA . GLN A 1 112 ? -7.970 -0.858 17.567 1.00 97.88 112 GLN A CA 1
ATOM 845 C C . GLN A 1 112 ? -7.348 -1.636 16.401 1.00 97.88 112 GLN A C 1
ATOM 847 O O . GLN A 1 112 ? -6.505 -1.098 15.689 1.00 97.88 112 GLN A O 1
ATOM 852 N N . GLU A 1 113 ? -7.809 -2.860 16.136 1.00 98.19 113 GLU A N 1
ATOM 853 C CA . GLU A 1 113 ? -7.328 -3.641 14.992 1.00 98.19 113 GLU A CA 1
ATOM 854 C C . GLU A 1 113 ? -7.594 -2.917 13.660 1.00 98.19 113 GLU A C 1
ATOM 856 O O . GLU A 1 113 ? -6.759 -2.934 12.752 1.00 98.19 113 GLU A O 1
ATOM 861 N N . ALA A 1 114 ? -8.743 -2.248 13.530 1.00 97.81 114 ALA A N 1
ATOM 862 C CA . ALA A 1 114 ? -9.062 -1.471 12.337 1.00 97.81 114 ALA A CA 1
ATOM 863 C C . ALA A 1 114 ? -8.160 -0.230 12.186 1.00 97.81 114 ALA A C 1
ATOM 865 O O . ALA A 1 114 ? -7.754 0.080 11.063 1.00 97.81 114 ALA A O 1
ATOM 866 N N . ILE A 1 115 ? -7.800 0.438 13.291 1.00 98.00 115 ILE A N 1
ATOM 867 C CA . ILE A 1 115 ? -6.822 1.541 13.304 1.00 98.00 115 ILE A CA 1
ATOM 868 C C . ILE A 1 115 ? -5.462 1.039 12.815 1.00 98.00 115 ILE A C 1
ATOM 870 O O . ILE A 1 115 ? -4.877 1.624 11.901 1.00 98.00 115 ILE A O 1
ATOM 874 N N . ASP A 1 116 ? -4.980 -0.065 13.383 1.00 98.31 116 ASP A N 1
ATOM 875 C CA . ASP A 1 116 ? -3.660 -0.614 13.071 1.00 98.31 116 ASP A CA 1
ATOM 876 C C . ASP A 1 116 ? -3.573 -1.051 11.602 1.00 98.31 116 ASP A C 1
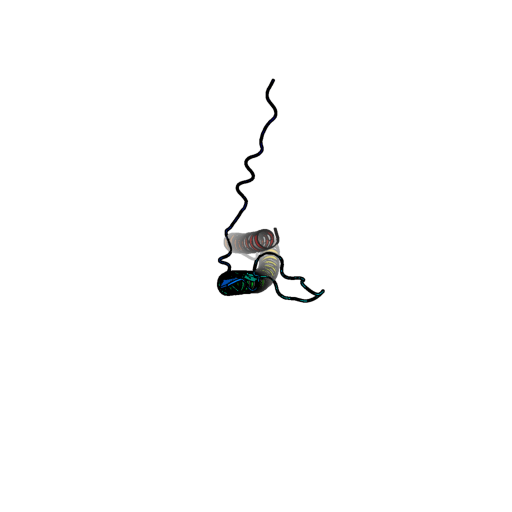ATOM 878 O O . ASP A 1 116 ? -2.595 -0.756 10.908 1.00 98.31 116 ASP A O 1
ATOM 882 N N . ARG A 1 117 ? -4.629 -1.693 11.082 1.00 97.56 117 ARG A N 1
ATOM 883 C CA . ARG A 1 117 ? -4.720 -2.060 9.659 1.00 97.56 117 ARG A CA 1
ATOM 884 C C . ARG A 1 117 ? -4.637 -0.839 8.747 1.00 97.56 117 ARG A C 1
ATOM 886 O O . ARG A 1 117 ? -3.897 -0.877 7.763 1.00 97.56 117 ARG A O 1
ATOM 893 N N . LEU A 1 118 ? -5.360 0.237 9.063 1.00 98.12 118 LEU A N 1
ATOM 894 C CA . LEU A 1 118 ? -5.304 1.467 8.276 1.00 98.12 118 LEU A CA 1
ATOM 895 C C . LEU A 1 118 ? -3.902 2.094 8.307 1.00 98.12 118 LEU A C 1
ATOM 897 O O . LEU A 1 118 ? -3.377 2.473 7.260 1.00 98.12 118 LEU A O 1
ATOM 901 N N . ALA A 1 119 ? -3.259 2.135 9.475 1.00 98.00 119 ALA A N 1
ATOM 902 C CA . ALA A 1 119 ? -1.908 2.670 9.621 1.00 98.00 119 ALA A CA 1
ATOM 903 C C . ALA A 1 119 ? -0.883 1.913 8.754 1.00 98.00 119 ALA A C 1
ATOM 905 O O . ALA A 1 119 ? -0.058 2.533 8.078 1.00 98.00 119 ALA A O 1
ATOM 906 N N . VAL A 1 120 ? -0.960 0.578 8.705 1.00 98.06 120 VAL A N 1
ATOM 907 C CA . VAL A 1 120 ? -0.091 -0.244 7.842 1.00 98.06 120 VAL A CA 1
ATOM 908 C C . VAL A 1 120 ? -0.310 0.074 6.359 1.00 98.06 120 VAL A C 1
ATOM 910 O O . VAL A 1 120 ? 0.655 0.167 5.598 1.00 98.06 120 VAL A O 1
ATOM 913 N N . LEU A 1 121 ? -1.558 0.265 5.928 1.00 97.81 121 LEU A N 1
ATOM 914 C CA . LEU A 1 121 ? -1.871 0.603 4.535 1.00 97.81 121 LEU A CA 1
ATOM 915 C C . LEU A 1 121 ? -1.368 2.000 4.161 1.00 97.81 121 LEU A C 1
ATOM 917 O O . LEU A 1 121 ? -0.768 2.168 3.099 1.00 97.81 121 LEU A O 1
ATOM 921 N N . GLN A 1 122 ? -1.503 2.977 5.056 1.00 97.00 122 GLN A N 1
ATOM 922 C CA . GLN A 1 122 ? -0.941 4.316 4.868 1.00 97.00 122 GLN A CA 1
ATOM 923 C C . GLN A 1 122 ? 0.592 4.287 4.773 1.00 97.00 122 GLN A C 1
ATOM 925 O O . GLN A 1 122 ? 1.169 4.943 3.907 1.00 97.00 122 GLN A O 1
ATOM 930 N N . GLN A 1 123 ? 1.266 3.467 5.586 1.00 97.12 123 GLN A N 1
ATOM 931 C CA . GLN A 1 123 ? 2.714 3.260 5.470 1.00 97.12 123 GLN A CA 1
ATOM 932 C C . GLN A 1 123 ? 3.111 2.603 4.141 1.00 97.12 123 GLN A C 1
ATOM 934 O O . GLN A 1 123 ? 4.138 2.961 3.561 1.00 97.12 123 GLN A O 1
ATOM 939 N N . ARG A 1 124 ? 2.313 1.651 3.637 1.00 95.50 124 ARG A N 1
ATOM 940 C CA . ARG A 1 124 ? 2.535 1.041 2.314 1.00 95.50 124 ARG A CA 1
ATOM 941 C C . ARG A 1 124 ? 2.405 2.077 1.197 1.00 95.50 124 ARG A C 1
ATOM 943 O O . ARG A 1 124 ? 3.255 2.081 0.315 1.00 95.50 124 ARG A O 1
ATOM 950 N N . ILE A 1 125 ? 1.409 2.965 1.260 1.00 96.31 125 ILE A N 1
ATOM 951 C CA . ILE A 1 125 ? 1.251 4.083 0.311 1.00 96.31 125 ILE A CA 1
ATOM 952 C C . ILE A 1 125 ? 2.483 4.989 0.356 1.00 96.31 125 ILE A C 1
ATOM 954 O O . ILE A 1 125 ? 3.118 5.197 -0.674 1.00 96.31 125 ILE A O 1
ATOM 958 N N . ALA A 1 126 ? 2.880 5.441 1.549 1.00 95.12 126 ALA A N 1
ATOM 959 C CA . ALA A 1 126 ? 4.028 6.328 1.718 1.00 95.12 126 ALA A CA 1
ATOM 960 C C . ALA A 1 126 ? 5.334 5.719 1.179 1.00 95.12 126 ALA A C 1
ATOM 962 O O . ALA A 1 126 ? 6.144 6.427 0.594 1.00 95.12 126 ALA A O 1
ATOM 963 N N . ARG A 1 127 ? 5.533 4.401 1.320 1.00 93.38 127 ARG A N 1
ATOM 964 C CA . ARG A 1 127 ? 6.706 3.703 0.767 1.00 93.38 127 ARG A CA 1
ATOM 965 C C . ARG A 1 127 ? 6.742 3.711 -0.764 1.00 93.38 127 ARG A C 1
ATOM 967 O O . ARG A 1 127 ? 7.827 3.683 -1.327 1.00 93.38 127 ARG A O 1
ATOM 974 N N . VAL A 1 128 ? 5.585 3.672 -1.421 1.00 91.00 128 VAL A N 1
ATOM 975 C CA . VAL A 1 128 ? 5.492 3.665 -2.891 1.00 91.00 128 VAL A CA 1
ATOM 976 C C . VAL A 1 128 ? 5.603 5.083 -3.463 1.00 91.00 128 VAL A C 1
ATOM 978 O O . VAL A 1 128 ? 6.002 5.244 -4.612 1.00 91.00 128 VAL A O 1
ATOM 981 N N . GLU A 1 129 ? 5.253 6.101 -2.675 1.00 87.00 129 GLU A N 1
ATOM 982 C CA . GLU A 1 129 ? 5.311 7.515 -3.070 1.00 87.00 129 GLU A CA 1
ATOM 983 C C . GLU A 1 129 ? 6.650 8.211 -2.766 1.00 87.00 129 GLU A C 1
ATOM 985 O O . GLU A 1 129 ? 6.906 9.269 -3.341 1.00 87.00 129 GLU A O 1
ATOM 990 N N . ALA A 1 130 ? 7.468 7.648 -1.867 1.00 79.00 130 ALA A N 1
ATOM 991 C CA . ALA A 1 130 ? 8.787 8.163 -1.477 1.00 79.00 130 ALA A CA 1
ATOM 992 C C . ALA A 1 130 ? 9.867 7.913 -2.540 1.00 79.00 130 ALA A C 1
ATOM 994 O O . ALA A 1 130 ? 10.697 8.831 -2.736 1.00 79.00 130 ALA A O 1
#

Sequence (130 aa):
MPVHTGEEAGSKPGRIVDVRVQDHAAVAVGDVLLRLDPAPYRFALAKAEAEIDSARSAVEQLKVSLREIRAEATEAENRLGFMQVQAKRQRELSGRGATSVANLDQANSNEQEAIDRLAVLQQRIARVEA

Secondary structure (DSSP, 8-state):
---------------EEEE---TT----TT---EEE-SHHHHHHHHHHHHHHHHHHHHHHHHHHHHHHHHHHHHHHHHHHHHHHHHHHHHHHHHHTT-S-HHHHHHHHHHHHHHHHHHHHHHHHHHHHH-

Radius of gyration: 35.08 Å; chains: 1; bounding box: 86×28×87 Å

Foldseek 3Di:
DDDDDDPPPPDDDFDFPDAPDDPPDDDDVPDDRTDTDCVVVVVVVVVVVVVVVVVVVVVVVLVVVLVVLVVQLVVLVVQLVVLVVVLVVVVVCVVVVNDDPVSNVVSVVSNVVSVVSNVVSVVVNVVSVD